Protein AF-A0A369GLA7-F1 (afdb_monomer)

Nearest PDB structures (foldseek):
  2qqz-assembly1_B  TM=2.891E-01  e=6.263E+00  Bacillus anthracis str. Ames

Mean predicted aligned error: 12.74 Å

pLDDT: mean 70.15, std 18.49, range [37.25, 92.88]

Solvent-accessible surface area (backbone atoms only — not comparable to full-atom values): 7337 Å² total; per-residue (Å²): 134,92,80,79,87,78,78,80,75,75,76,74,74,74,76,70,69,62,60,80,62,72,74,44,88,38,58,78,63,52,23,79,83,27,47,12,29,78,52,98,93,38,81,44,70,60,40,74,58,60,61,73,81,83,45,46,68,56,34,33,58,62,52,41,97,50,75,31,75,33,70,84,72,66,32,47,27,33,69,37,93,88,49,78,48,62,54,90,67,91,64,80,85,70,96,46,68,70,59,46,41,73,75,72,46,87,60,92,64,75,86,123

Sequence (112 aa):
MKSITAWLAAIAMASRVLSCSTTTPCPDSYGSCNKCVEHSGRVVALTRNVCGEYTREKCLRIYGEGSGLCDDGCNTCICAARGIASTRKGCLGGYDFQRCVKGHGSGLWDCV

Foldseek 3Di:
DDDDDPPPPPPCPPPPQVPAADWDQDDPLQNRVWTWGDDPNDIDTQARDQPDDDALVSNCSRQNQDWDQHNLNPWIWHRDHHGIDIDDDDDDPDPDVVVCCVPPNGDHHHPD

Secondary structure (DSSP, 8-state):
--------------------PPPBPPPTTT-TTS-EEEETTEEEES-----SS--HHHHHHHH-SS-EE-TTSSSEEEEETTEEEE----PPSS--HHHHHHHH-S------

Structure (mmCIF, N/CA/C/O backbone):
data_AF-A0A369GLA7-F1
#
_entry.id   AF-A0A369GLA7-F1
#
loop_
_atom_site.group_PDB
_atom_site.id
_atom_site.type_symbol
_atom_site.label_atom_id
_atom_site.label_alt_id
_atom_site.label_comp_id
_atom_site.label_asym_id
_atom_site.label_entity_id
_atom_site.label_seq_id
_atom_site.pdbx_PDB_ins_code
_atom_site.Cartn_x
_atom_site.Cartn_y
_atom_site.Cartn_z
_atom_site.occupancy
_atom_site.B_iso_or_equiv
_atom_site.auth_seq_id
_atom_site.auth_comp_id
_atom_site.auth_asym_id
_atom_site.auth_atom_id
_atom_site.pdbx_PDB_model_num
ATOM 1 N N . MET A 1 1 ? -0.293 53.880 -33.996 1.00 37.25 1 MET A N 1
ATOM 2 C CA . MET A 1 1 ? -0.010 52.478 -34.374 1.00 37.25 1 MET A CA 1
ATOM 3 C C . MET A 1 1 ? 0.185 51.687 -33.094 1.00 37.25 1 MET A C 1
ATOM 5 O O . MET A 1 1 ? 0.921 52.136 -32.228 1.00 37.25 1 MET A O 1
ATOM 9 N N . LYS A 1 2 ? -0.588 50.609 -32.938 1.00 40.69 2 LYS A N 1
ATOM 10 C CA . LYS A 1 2 ? -0.648 49.750 -31.749 1.00 40.69 2 LYS A CA 1
ATOM 11 C C . LYS A 1 2 ? 0.691 49.031 -31.570 1.00 40.69 2 LYS A C 1
ATOM 13 O O . LYS A 1 2 ? 1.164 48.442 -32.534 1.00 40.69 2 LYS A O 1
ATOM 18 N N . SER A 1 3 ? 1.249 48.998 -30.365 1.00 37.50 3 SER A N 1
ATOM 19 C CA . SER A 1 3 ? 2.085 47.863 -29.979 1.00 37.50 3 SER A CA 1
ATOM 20 C C . SER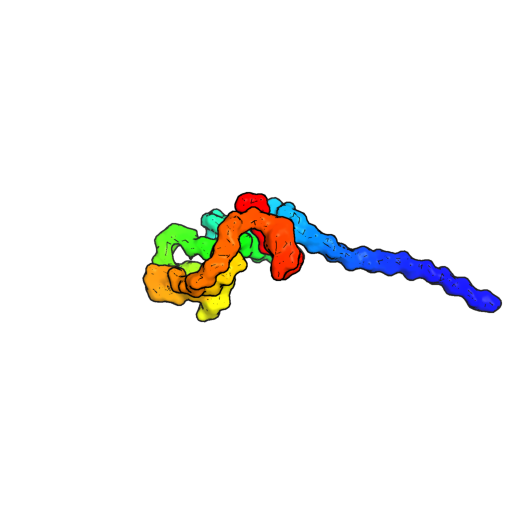 A 1 3 ? 1.880 47.557 -28.506 1.00 37.50 3 SER A C 1
ATOM 22 O O . SER A 1 3 ? 1.840 48.443 -27.658 1.00 37.50 3 SER A O 1
ATOM 24 N N . ILE A 1 4 ? 1.584 46.290 -28.287 1.00 41.28 4 ILE A N 1
ATOM 25 C CA . ILE A 1 4 ? 0.849 45.718 -27.175 1.00 41.28 4 ILE A CA 1
ATOM 26 C C . ILE A 1 4 ? 1.850 45.361 -26.081 1.00 41.28 4 ILE A C 1
ATOM 28 O O . ILE A 1 4 ? 2.876 44.738 -26.345 1.00 41.28 4 ILE A O 1
ATOM 32 N N . THR A 1 5 ? 1.531 45.750 -24.851 1.00 48.44 5 THR A N 1
ATOM 33 C CA . THR A 1 5 ? 2.144 45.249 -23.623 1.00 48.44 5 THR A CA 1
ATOM 34 C C . THR A 1 5 ? 1.997 43.729 -23.575 1.00 48.44 5 THR A C 1
ATOM 36 O O . THR A 1 5 ? 0.946 43.196 -23.222 1.00 48.44 5 THR A O 1
ATOM 39 N N . ALA A 1 6 ? 3.053 43.014 -23.961 1.00 41.84 6 ALA A N 1
ATOM 40 C CA . ALA A 1 6 ? 3.130 41.571 -23.812 1.00 41.84 6 ALA A CA 1
ATOM 41 C C . ALA A 1 6 ? 3.390 41.241 -22.336 1.00 41.84 6 ALA A C 1
ATOM 43 O O . ALA A 1 6 ? 4.528 41.201 -21.871 1.00 41.84 6 ALA A O 1
ATOM 44 N N . TRP A 1 7 ? 2.308 41.022 -21.592 1.00 41.84 7 TRP A N 1
ATOM 45 C CA . TRP A 1 7 ? 2.344 40.324 -20.314 1.00 41.84 7 TRP A CA 1
ATOM 46 C C . TRP A 1 7 ? 2.760 38.875 -20.575 1.00 41.84 7 TRP A C 1
ATOM 48 O O . TRP A 1 7 ? 1.933 38.025 -20.900 1.00 41.84 7 TRP A O 1
ATOM 58 N N . LEU A 1 8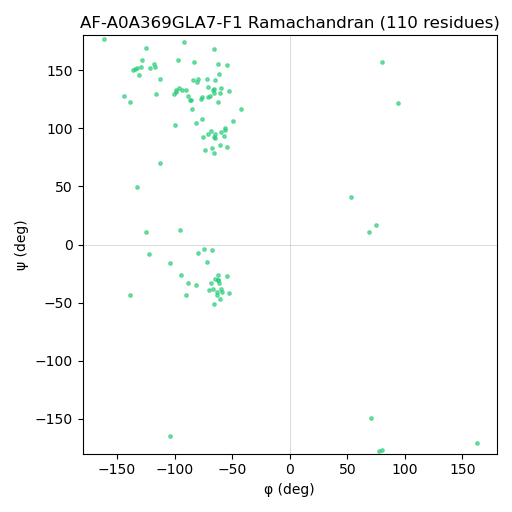 ? 4.051 38.580 -20.438 1.00 40.25 8 LEU A N 1
ATOM 59 C CA . LEU A 1 8 ? 4.517 37.211 -20.255 1.00 40.25 8 LEU A CA 1
ATOM 60 C C . LEU A 1 8 ? 4.162 36.794 -18.825 1.00 40.25 8 LEU A C 1
ATOM 62 O O . LEU A 1 8 ? 4.983 36.857 -17.913 1.00 40.25 8 LEU A O 1
ATOM 66 N N . ALA A 1 9 ? 2.909 36.383 -18.625 1.00 41.19 9 ALA A N 1
ATOM 67 C CA . ALA A 1 9 ? 2.562 35.529 -17.504 1.00 41.19 9 ALA A CA 1
ATOM 68 C C . ALA A 1 9 ? 3.277 34.195 -17.739 1.00 41.19 9 ALA A C 1
ATOM 70 O O . ALA A 1 9 ? 2.787 33.321 -18.454 1.00 41.19 9 ALA A O 1
ATOM 71 N N . ALA A 1 10 ? 4.483 34.071 -17.188 1.00 39.72 10 ALA A N 1
ATOM 72 C CA . ALA A 1 10 ? 5.135 32.789 -17.034 1.00 39.72 10 ALA A CA 1
ATOM 73 C C . ALA A 1 10 ? 4.218 31.939 -16.151 1.00 39.72 10 ALA A C 1
ATOM 75 O O . ALA A 1 10 ? 4.207 32.068 -14.927 1.00 39.72 10 ALA A O 1
ATOM 76 N N . ILE A 1 11 ? 3.401 31.096 -16.782 1.00 43.94 11 ILE A N 1
ATOM 77 C CA . ILE A 1 11 ? 2.770 29.976 -16.104 1.00 43.94 11 ILE A CA 1
ATOM 78 C C . ILE A 1 11 ? 3.942 29.086 -15.711 1.00 43.94 11 ILE A C 1
ATOM 80 O O . ILE A 1 11 ? 4.408 28.259 -16.493 1.00 43.94 11 ILE A O 1
ATOM 84 N N . ALA A 1 12 ? 4.460 29.300 -14.503 1.00 39.53 12 ALA A N 1
ATOM 85 C CA . ALA A 1 12 ? 5.194 28.281 -13.792 1.00 39.53 12 ALA A CA 1
ATOM 86 C C . ALA A 1 12 ? 4.201 27.132 -13.616 1.00 39.53 12 ALA A C 1
ATOM 88 O O . ALA A 1 12 ? 3.474 27.055 -12.626 1.00 39.53 12 ALA A O 1
ATOM 89 N N . MET A 1 13 ? 4.110 26.262 -14.626 1.00 39.44 13 MET A N 1
ATOM 90 C CA . MET A 1 13 ? 3.671 24.902 -14.402 1.00 39.44 13 MET A CA 1
ATOM 91 C C . MET A 1 13 ? 4.641 24.405 -13.355 1.00 39.44 13 MET A C 1
ATOM 93 O O . MET A 1 13 ? 5.812 24.173 -13.648 1.00 39.44 13 MET A O 1
ATOM 97 N N . ALA A 1 14 ? 4.179 24.402 -12.107 1.00 40.50 14 ALA A N 1
ATOM 98 C CA . ALA A 1 14 ? 4.893 23.816 -11.008 1.00 40.50 14 ALA A CA 1
ATOM 99 C C . ALA A 1 14 ? 5.104 22.364 -11.418 1.00 40.50 14 ALA A C 1
ATOM 101 O O . ALA A 1 14 ? 4.237 21.513 -11.217 1.00 40.50 14 ALA A O 1
ATOM 102 N N . SER A 1 15 ? 6.256 22.099 -12.029 1.00 40.94 15 SER A N 1
ATOM 103 C CA . SER A 1 15 ? 6.937 20.830 -11.949 1.00 40.94 15 SER A CA 1
ATOM 104 C C . SER A 1 15 ? 7.088 20.608 -10.459 1.00 40.94 15 SER A C 1
ATOM 106 O O . SER A 1 15 ? 8.078 21.007 -9.849 1.00 40.94 15 SER A O 1
ATOM 108 N N . ARG A 1 16 ? 6.034 20.068 -9.838 1.00 46.94 16 ARG A N 1
ATOM 109 C CA . ARG A 1 16 ? 6.085 19.480 -8.515 1.00 46.94 16 ARG A CA 1
ATOM 110 C C . ARG A 1 16 ? 6.979 18.274 -8.712 1.00 46.94 16 ARG A C 1
ATOM 112 O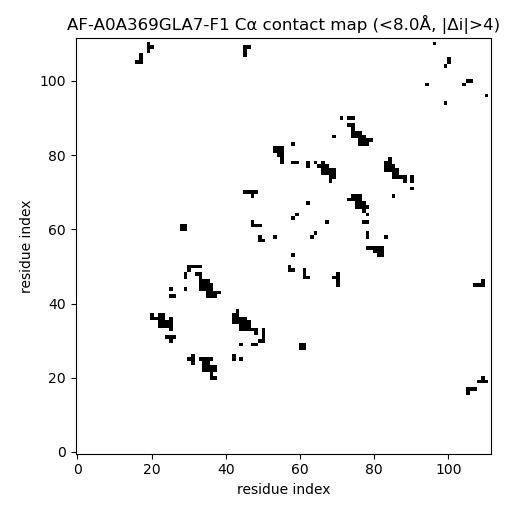 O . ARG A 1 16 ? 6.509 17.160 -8.905 1.00 46.94 16 ARG A O 1
ATOM 119 N N . VAL A 1 17 ? 8.283 18.532 -8.759 1.00 41.62 17 VAL A N 1
ATOM 120 C CA . VAL A 1 17 ? 9.288 17.566 -8.367 1.00 41.62 17 VAL A CA 1
ATOM 121 C C . VAL A 1 17 ? 8.767 17.100 -7.021 1.00 41.62 17 VAL A C 1
ATOM 123 O O . VAL A 1 17 ? 8.673 17.902 -6.091 1.00 41.62 17 VAL A O 1
ATOM 126 N N . LEU A 1 18 ? 8.231 15.881 -6.982 1.00 49.81 18 LEU A N 1
ATOM 127 C CA . LEU A 1 18 ? 7.681 15.30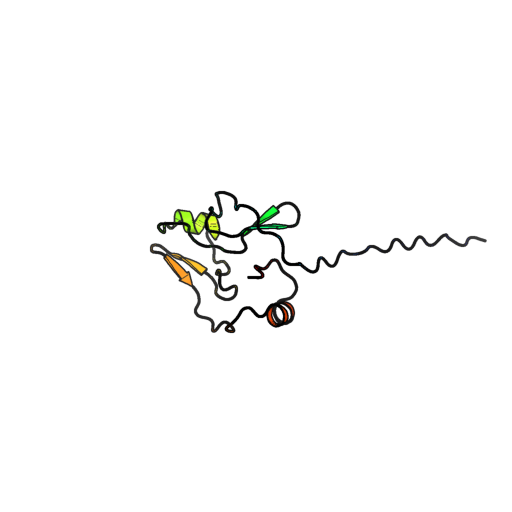0 -5.772 1.00 49.81 18 LEU A CA 1
ATOM 128 C C . LEU A 1 18 ? 8.860 15.064 -4.837 1.00 49.81 18 LEU A C 1
ATOM 130 O O . LEU A 1 18 ? 9.488 14.013 -4.827 1.00 49.81 18 LEU A O 1
ATOM 134 N N . SER A 1 19 ? 9.218 16.136 -4.139 1.00 52.28 19 SER A N 1
ATOM 135 C CA . SER A 1 19 ? 10.151 16.136 -3.035 1.00 52.28 19 SER A CA 1
ATOM 136 C C . SER A 1 19 ? 9.579 15.237 -1.950 1.00 52.28 19 SER A C 1
ATOM 138 O O . SER A 1 19 ? 8.356 15.177 -1.767 1.00 52.28 19 SER A O 1
ATOM 140 N N . CYS A 1 20 ? 10.474 14.568 -1.225 1.00 55.38 20 CYS A N 1
ATOM 141 C CA . CYS A 1 20 ? 10.148 13.806 -0.030 1.00 55.38 20 CYS A CA 1
ATOM 142 C C . CYS A 1 20 ? 9.151 14.602 0.817 1.00 55.38 20 CYS A 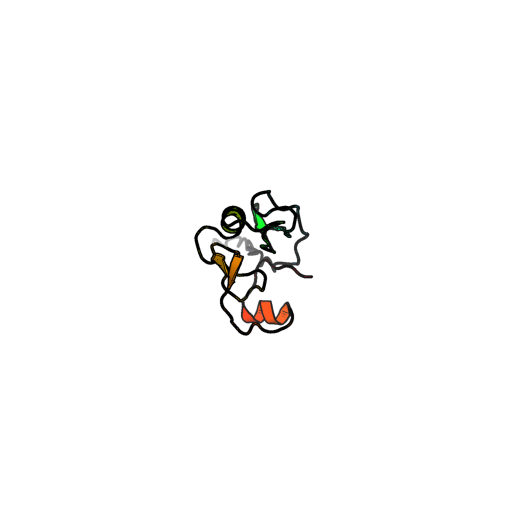C 1
ATOM 144 O O . CYS A 1 20 ? 9.413 15.741 1.209 1.00 55.38 20 CYS A O 1
ATOM 146 N N . SER A 1 21 ? 7.960 14.034 0.981 1.00 59.66 21 SER A N 1
ATOM 147 C CA . SER A 1 21 ? 6.852 14.675 1.680 1.00 59.66 21 SER A CA 1
ATOM 148 C C . SER A 1 21 ? 6.852 14.179 3.117 1.00 59.66 21 SER A C 1
ATOM 150 O O . SER A 1 21 ? 7.017 12.985 3.360 1.00 59.66 21 SER A O 1
ATOM 152 N N . THR A 1 22 ? 6.692 15.086 4.078 1.00 66.00 22 THR A N 1
ATOM 153 C CA . THR A 1 22 ? 6.584 14.705 5.489 1.00 66.00 22 THR A CA 1
ATOM 154 C C . THR A 1 22 ? 5.379 13.795 5.683 1.00 66.00 22 THR A C 1
ATOM 156 O O . THR A 1 22 ? 4.278 14.113 5.225 1.00 66.00 22 THR A O 1
ATOM 159 N N . THR A 1 23 ? 5.584 12.667 6.362 1.00 77.19 23 THR A N 1
ATOM 160 C CA . THR A 1 23 ? 4.497 11.737 6.658 1.00 77.19 23 THR A CA 1
ATOM 161 C C . THR A 1 23 ? 3.471 12.376 7.590 1.00 77.19 23 THR A C 1
ATOM 163 O O . THR A 1 23 ? 3.834 13.073 8.536 1.00 77.19 23 THR A O 1
ATOM 166 N N . THR A 1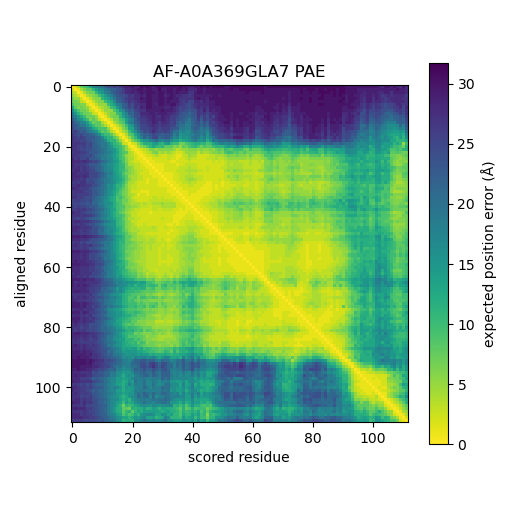 24 ? 2.198 12.096 7.349 1.00 84.38 24 THR A N 1
ATOM 167 C CA . THR A 1 24 ? 1.052 12.482 8.177 1.00 84.38 24 THR A CA 1
ATOM 168 C C . THR A 1 24 ? 0.350 11.219 8.692 1.00 84.38 24 THR A C 1
ATOM 170 O O . THR A 1 24 ? 0.482 10.164 8.055 1.00 84.38 24 THR A O 1
ATOM 173 N N . PRO A 1 25 ? -0.385 11.269 9.820 1.00 90.00 25 PRO A N 1
ATOM 174 C CA . PRO A 1 25 ? -1.203 10.144 10.251 1.00 90.00 25 PRO A CA 1
ATOM 175 C C . PRO A 1 25 ? -2.144 9.668 9.140 1.00 90.00 25 PRO A C 1
ATOM 177 O O . PRO A 1 25 ? -2.826 10.458 8.485 1.00 90.00 25 PRO A O 1
ATOM 180 N N . CYS A 1 26 ? -2.177 8.358 8.920 1.00 89.44 26 CYS A N 1
ATOM 181 C CA . CYS A 1 26 ? -3.099 7.759 7.971 1.00 89.44 26 CYS A CA 1
ATOM 182 C C . CYS A 1 26 ? -4.546 7.791 8.496 1.00 89.44 26 CYS A C 1
ATOM 184 O O . CYS A 1 26 ? -4.765 7.519 9.677 1.00 89.44 26 CYS A O 1
ATOM 186 N N . PRO A 1 27 ? -5.546 8.027 7.626 1.00 89.50 27 PRO A N 1
ATOM 187 C CA . PRO A 1 27 ? -6.942 7.739 7.925 1.00 89.50 27 PRO A CA 1
ATOM 188 C C . PRO A 1 27 ? -7.149 6.282 8.354 1.00 89.50 27 PRO A C 1
ATOM 190 O O . PRO A 1 27 ? -6.439 5.384 7.891 1.00 89.50 27 PRO A O 1
ATOM 193 N N . ASP A 1 28 ? -8.201 6.027 9.135 1.00 87.06 28 ASP A N 1
ATOM 194 C CA . ASP A 1 28 ? -8.564 4.684 9.616 1.00 87.06 28 ASP A CA 1
ATOM 195 C C . ASP A 1 28 ? -8.732 3.651 8.492 1.00 87.06 28 ASP A C 1
ATOM 197 O O . ASP A 1 28 ? -8.513 2.458 8.701 1.00 87.06 28 ASP A O 1
ATOM 201 N N . SER A 1 29 ? -9.090 4.096 7.283 1.00 83.50 29 SER A N 1
ATOM 202 C CA . SER A 1 29 ? -9.201 3.239 6.097 1.00 83.50 29 SER A CA 1
ATOM 203 C C . SER A 1 29 ? -7.877 2.579 5.707 1.00 83.50 29 SER A C 1
ATOM 205 O O . SER A 1 29 ? -7.883 1.452 5.218 1.00 83.50 29 SER A O 1
ATOM 207 N N . TYR A 1 30 ? -6.755 3.265 5.932 1.00 84.81 30 TYR A N 1
ATOM 208 C CA . TYR A 1 30 ? -5.413 2.721 5.732 1.00 84.81 30 TYR A CA 1
ATOM 209 C C . TYR A 1 30 ? -4.839 2.140 7.026 1.00 84.81 30 TYR A C 1
ATOM 211 O O . TYR A 1 30 ? -4.035 1.217 6.970 1.00 84.81 30 TYR A O 1
ATOM 219 N N . GLY A 1 31 ? -5.273 2.628 8.188 1.00 86.62 31 GLY A N 1
ATOM 220 C CA . GLY A 1 31 ? -4.810 2.158 9.489 1.00 86.62 31 GLY A CA 1
ATOM 221 C C . GLY A 1 31 ? -3.462 2.755 9.906 1.00 86.62 31 GLY A C 1
ATOM 222 O O . GLY A 1 31 ? -2.657 3.198 9.088 1.00 86.62 31 GLY A O 1
ATOM 223 N N . SER A 1 32 ? -3.216 2.758 11.215 1.00 89.56 32 SER A N 1
ATOM 224 C CA . SER A 1 32 ? -2.101 3.477 11.848 1.00 89.56 32 SER A CA 1
ATOM 225 C C . SER A 1 32 ? -0.712 2.882 11.600 1.00 89.56 32 SER A C 1
ATOM 227 O O . SER A 1 32 ? 0.283 3.553 11.851 1.00 89.56 32 SER A O 1
ATOM 229 N N . CYS A 1 33 ? -0.622 1.639 11.119 1.00 88.69 33 CYS A N 1
ATOM 230 C CA . CYS A 1 33 ? 0.656 0.995 10.805 1.00 88.69 33 CYS A CA 1
ATOM 231 C C . CYS A 1 33 ? 1.246 1.435 9.454 1.00 88.69 33 CYS A C 1
ATOM 233 O O . CYS A 1 33 ? 2.364 1.047 9.115 1.00 88.69 33 CYS A O 1
ATOM 235 N N . ASN A 1 34 ? 0.495 2.210 8.669 1.00 86.88 34 ASN A N 1
ATOM 236 C CA . ASN A 1 34 ? 0.930 2.699 7.372 1.00 86.88 34 ASN A CA 1
ATOM 237 C C . ASN A 1 34 ? 1.481 4.121 7.454 1.00 86.88 34 ASN A C 1
ATOM 239 O O . ASN A 1 34 ? 1.190 4.881 8.376 1.00 86.88 34 ASN A O 1
ATOM 243 N N . LYS A 1 35 ? 2.284 4.477 6.453 1.00 86.25 35 LYS A N 1
ATOM 244 C CA . LYS A 1 35 ? 2.781 5.835 6.245 1.00 86.25 35 LYS A CA 1
ATOM 245 C C . LYS A 1 35 ? 1.919 6.503 5.188 1.00 86.25 35 LYS A C 1
ATOM 247 O O . LYS A 1 35 ? 1.685 5.922 4.129 1.00 86.25 35 LYS A O 1
ATOM 252 N N . CYS A 1 36 ? 1.483 7.727 5.450 1.00 86.06 36 CYS A N 1
ATOM 253 C CA . CYS A 1 36 ? 0.699 8.513 4.510 1.00 86.06 36 CYS A CA 1
ATOM 254 C C . CYS A 1 36 ? 1.316 9.891 4.310 1.00 86.06 36 CYS A C 1
ATOM 256 O O . CYS A 1 36 ? 2.052 10.375 5.163 1.00 86.06 36 CYS A O 1
ATOM 258 N N . VAL A 1 37 ? 0.994 10.539 3.197 1.00 85.19 37 VAL A N 1
ATOM 259 C CA . VAL A 1 37 ? 1.391 11.919 2.889 1.00 85.19 37 VAL A CA 1
ATOM 260 C C . VAL A 1 37 ? 0.196 12.691 2.359 1.00 85.19 37 VAL A C 1
ATOM 262 O O . VAL A 1 37 ? -0.705 12.115 1.745 1.00 85.19 37 VAL A O 1
ATOM 265 N N . GLU A 1 38 ? 0.184 14.000 2.580 1.00 84.00 38 GLU A N 1
ATOM 266 C CA . GLU A 1 38 ? -0.801 14.872 1.954 1.00 84.00 38 GLU A CA 1
ATOM 267 C C . GLU A 1 38 ? -0.307 15.311 0.574 1.00 84.00 38 GLU A C 1
ATOM 269 O O . GLU A 1 38 ? 0.780 15.865 0.417 1.00 84.00 38 GLU A O 1
ATOM 274 N N . HIS A 1 39 ? -1.116 15.060 -0.448 1.00 75.94 39 HIS A N 1
ATOM 275 C CA . HIS A 1 39 ? -0.827 15.454 -1.812 1.00 75.94 39 HIS A CA 1
ATOM 276 C C . HIS A 1 39 ? -2.078 15.986 -2.495 1.00 75.94 39 HIS A C 1
ATOM 278 O O . HIS A 1 39 ? -3.085 15.292 -2.626 1.00 75.94 39 HIS A O 1
ATOM 284 N N . SER A 1 40 ? -1.996 17.229 -2.977 1.00 77.94 40 SER A N 1
ATOM 285 C CA . SER A 1 40 ? -3.086 17.883 -3.715 1.00 77.94 40 SER A CA 1
ATOM 286 C C . SER A 1 40 ? -4.422 17.866 -2.950 1.00 77.94 40 SER A C 1
ATOM 288 O O . SER A 1 40 ? -5.474 17.619 -3.535 1.00 77.94 40 SER A O 1
ATOM 290 N N . GLY A 1 41 ? -4.364 18.110 -1.634 1.00 81.44 41 GLY A N 1
ATOM 291 C CA . GLY A 1 41 ? -5.531 18.153 -0.743 1.00 81.44 41 GLY A CA 1
ATOM 292 C C . GLY A 1 41 ? -6.128 16.784 -0.406 1.00 81.44 41 GLY A C 1
ATOM 293 O O . GLY A 1 41 ? -7.278 16.702 0.018 1.00 81.44 41 GLY A O 1
ATOM 294 N N . ARG A 1 42 ? -5.390 15.693 -0.641 1.00 82.00 42 ARG A N 1
ATOM 295 C CA . ARG A 1 42 ? -5.807 14.324 -0.315 1.00 82.00 42 ARG A CA 1
ATOM 296 C C . ARG A 1 42 ? -4.703 13.599 0.435 1.00 82.00 42 ARG A C 1
ATOM 298 O O . ARG A 1 42 ? -3.530 13.783 0.129 1.00 82.00 42 ARG A O 1
ATOM 305 N N . VAL A 1 43 ? -5.080 12.721 1.360 1.00 85.88 43 VAL A N 1
ATOM 306 C CA . VAL A 1 43 ? -4.125 11.827 2.021 1.00 85.88 43 VAL A CA 1
ATOM 307 C C . VAL A 1 43 ? -3.934 10.569 1.177 1.00 85.88 43 VAL A C 1
ATOM 309 O O . VAL A 1 43 ? -4.898 9.875 0.848 1.00 85.88 43 VAL A O 1
ATOM 312 N N . VAL A 1 44 ? -2.685 10.279 0.823 1.00 81.00 44 VAL A N 1
ATOM 313 C CA . VAL A 1 44 ? -2.285 9.116 0.026 1.00 81.00 44 VAL A CA 1
ATOM 314 C C . VAL A 1 44 ? -1.391 8.224 0.876 1.00 81.00 44 VAL A C 1
ATOM 316 O O . VAL A 1 44 ? -0.430 8.701 1.477 1.00 81.00 44 VAL A O 1
ATOM 319 N N . ALA A 1 45 ? -1.704 6.930 0.925 1.00 81.56 45 ALA A N 1
ATOM 320 C CA . ALA A 1 45 ? -0.872 5.948 1.604 1.00 81.56 45 ALA A CA 1
ATOM 321 C C . ALA A 1 45 ? 0.361 5.600 0.761 1.00 81.56 45 ALA A C 1
ATOM 323 O O . ALA A 1 45 ? 0.229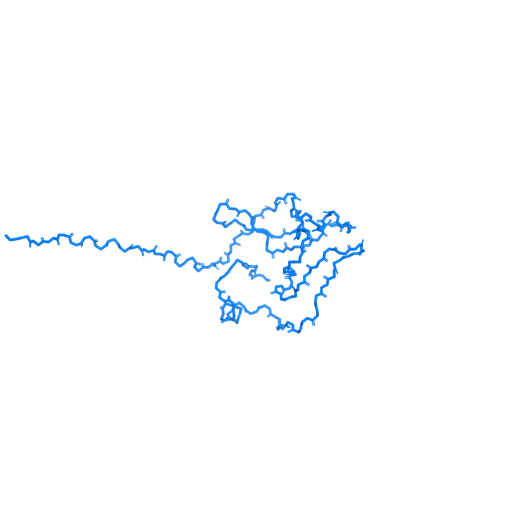 5.207 -0.401 1.00 81.56 45 ALA A O 1
ATOM 324 N N . LEU A 1 46 ? 1.540 5.744 1.366 1.00 76.38 46 LEU A N 1
ATOM 325 C CA . LEU A 1 46 ? 2.828 5.326 0.815 1.00 76.38 46 LEU A CA 1
ATOM 326 C C . LEU A 1 46 ? 3.069 3.830 1.029 1.00 76.38 46 LEU A C 1
ATOM 328 O O . LEU A 1 46 ? 3.631 3.170 0.163 1.00 76.38 46 LEU A O 1
ATOM 332 N N . THR A 1 47 ? 2.605 3.290 2.158 1.00 79.06 47 THR A N 1
ATOM 333 C CA . THR A 1 47 ? 2.624 1.852 2.457 1.00 79.06 47 THR A CA 1
ATOM 334 C C . THR A 1 47 ? 1.203 1.315 2.617 1.00 79.06 47 THR A C 1
ATOM 336 O O . THR A 1 47 ? 0.276 2.063 2.929 1.00 79.06 47 THR A O 1
ATOM 339 N N . ARG A 1 48 ? 1.001 0.019 2.344 1.00 79.38 48 ARG A N 1
ATOM 340 C CA . ARG A 1 48 ? -0.333 -0.611 2.265 1.00 79.38 48 ARG A CA 1
ATOM 341 C C . ARG A 1 48 ? -0.425 -1.926 3.048 1.00 79.38 48 ARG A C 1
ATOM 343 O O . ARG A 1 48 ? -0.908 -2.934 2.556 1.00 79.38 48 ARG A O 1
ATOM 350 N N . ASN A 1 49 ? 0.015 -1.924 4.294 1.00 84.69 49 ASN A N 1
ATOM 351 C CA . ASN A 1 49 ? -0.038 -3.081 5.182 1.00 84.69 49 ASN A CA 1
ATOM 352 C C . ASN A 1 49 ? -1.428 -3.288 5.789 1.00 84.69 49 ASN A C 1
ATOM 354 O O . ASN A 1 49 ? -2.080 -2.330 6.208 1.00 84.69 49 ASN A O 1
ATOM 358 N N . VAL A 1 50 ? -1.846 -4.547 5.940 1.00 88.62 50 VAL A N 1
ATOM 359 C CA . VAL A 1 50 ? -3.003 -4.897 6.774 1.00 88.62 50 VAL A CA 1
ATOM 360 C C . VAL A 1 50 ? -2.588 -4.818 8.242 1.00 88.62 50 VAL A C 1
ATOM 362 O O . VAL A 1 50 ? -1.830 -5.656 8.717 1.00 88.62 50 VAL A O 1
ATOM 365 N N . CYS A 1 51 ? -3.071 -3.806 8.966 1.00 87.81 51 CYS A N 1
ATOM 366 C CA . CYS A 1 51 ? -2.671 -3.599 10.358 1.00 87.81 51 CYS A CA 1
ATOM 367 C C . CYS A 1 51 ? -3.257 -4.662 11.313 1.00 87.81 51 CYS A C 1
ATOM 369 O O . CYS A 1 51 ? -4.481 -4.863 11.394 1.00 87.81 51 CYS A O 1
ATOM 371 N N . GLY A 1 52 ? -2.370 -5.292 12.090 1.00 89.19 52 GLY A N 1
ATOM 372 C CA . GLY A 1 52 ? -2.696 -6.373 13.024 1.00 89.19 52 GLY A CA 1
ATOM 373 C C . GLY A 1 52 ? -3.072 -7.674 12.310 1.00 89.19 52 GLY A C 1
ATOM 374 O O . GLY A 1 52 ? -2.599 -7.942 11.211 1.00 89.19 52 GLY A O 1
ATOM 375 N N . GLU A 1 53 ? -3.952 -8.469 12.927 1.00 91.88 53 GLU A N 1
ATOM 376 C CA . GLU A 1 53 ? -4.423 -9.727 12.333 1.00 91.88 53 GLU A CA 1
ATOM 377 C C . GLU A 1 53 ? -5.111 -9.507 10.983 1.00 91.88 53 GLU A C 1
ATOM 379 O O . GLU A 1 53 ? -5.964 -8.613 10.840 1.00 91.88 53 GLU A O 1
ATOM 384 N N . TYR A 1 54 ? -4.758 -10.354 10.013 1.00 91.00 54 TYR A N 1
ATOM 385 C CA . TYR A 1 54 ? -5.324 -10.313 8.673 1.00 91.00 54 TYR A CA 1
ATOM 386 C C . TYR A 1 54 ? -6.811 -10.662 8.698 1.00 91.00 54 TYR A C 1
ATOM 388 O O . TYR A 1 54 ? -7.218 -11.710 9.195 1.00 91.00 54 TYR A O 1
ATOM 396 N N . THR A 1 55 ? -7.616 -9.823 8.053 1.00 92.75 55 THR A N 1
ATOM 397 C CA . THR A 1 55 ? -8.931 -10.226 7.552 1.00 92.75 55 THR A CA 1
ATOM 398 C C . THR A 1 55 ? -9.072 -9.753 6.116 1.00 92.75 55 THR A C 1
ATOM 400 O O . THR A 1 55 ? -8.480 -8.738 5.720 1.00 92.75 55 T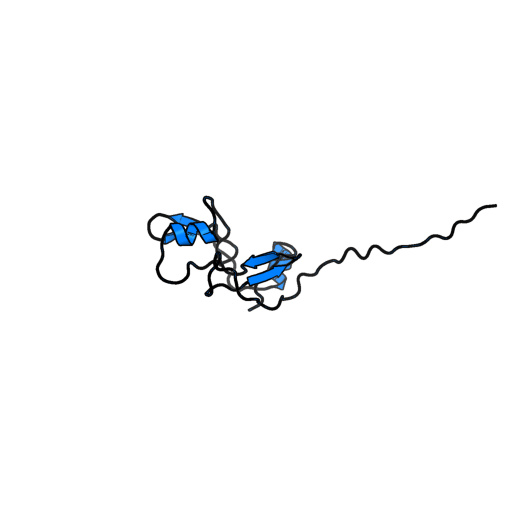HR A O 1
ATOM 403 N N . ARG A 1 56 ? -9.875 -10.467 5.324 1.00 91.31 56 ARG A N 1
ATOM 404 C CA . ARG A 1 56 ? -10.128 -10.075 3.936 1.00 91.31 56 ARG A CA 1
ATOM 405 C C . ARG A 1 56 ? -10.753 -8.680 3.875 1.00 91.31 56 ARG A C 1
ATOM 407 O O . ARG A 1 56 ? -10.348 -7.877 3.046 1.00 91.31 56 ARG A O 1
ATOM 414 N N . GLU A 1 57 ? -11.647 -8.344 4.800 1.00 91.00 57 GLU A N 1
ATOM 415 C CA . GLU A 1 57 ? -12.294 -7.030 4.887 1.00 91.00 57 GLU A CA 1
ATOM 416 C C . GLU A 1 57 ? -11.284 -5.908 5.163 1.00 91.00 57 GLU A C 1
ATOM 418 O O . GLU A 1 57 ? -11.361 -4.840 4.557 1.00 91.00 57 GLU A O 1
ATOM 423 N N . LYS A 1 58 ? -10.299 -6.132 6.045 1.00 90.06 58 LYS A N 1
ATOM 424 C CA . LYS A 1 58 ? -9.218 -5.162 6.276 1.00 90.06 58 LYS A CA 1
ATOM 425 C C . LYS A 1 58 ? -8.384 -4.948 5.017 1.00 90.06 58 LYS A C 1
ATOM 427 O O . LYS A 1 58 ? -8.098 -3.806 4.680 1.00 90.06 58 LYS A O 1
ATOM 432 N N . CYS A 1 59 ? -8.040 -6.025 4.316 1.00 90.12 59 CYS A N 1
ATOM 433 C CA . CYS A 1 59 ? -7.306 -5.934 3.058 1.00 90.12 59 CYS A CA 1
ATOM 434 C C . CYS A 1 59 ? -8.089 -5.147 1.997 1.00 90.12 59 CYS A C 1
ATOM 436 O O . CYS A 1 59 ? -7.547 -4.221 1.395 1.00 90.12 59 CYS A O 1
ATOM 438 N N . LEU A 1 60 ? -9.380 -5.447 1.823 1.00 89.25 60 LEU A N 1
ATOM 439 C CA . LEU A 1 60 ? -10.244 -4.774 0.849 1.00 89.25 60 LEU A CA 1
ATOM 440 C C . LEU A 1 60 ? -10.404 -3.274 1.135 1.00 89.25 60 LEU A C 1
ATOM 442 O O . LEU A 1 60 ? -10.526 -2.493 0.197 1.00 89.25 60 LEU A O 1
ATOM 446 N N . ARG A 1 61 ? -10.342 -2.837 2.400 1.00 86.12 61 ARG A N 1
ATOM 447 C CA . ARG A 1 61 ? -10.335 -1.399 2.735 1.00 86.12 61 ARG A CA 1
ATOM 448 C C . ARG A 1 61 ? -9.088 -0.666 2.235 1.00 86.12 61 ARG A C 1
ATOM 450 O O . ARG A 1 61 ? -9.176 0.516 1.918 1.00 86.12 61 ARG A O 1
ATOM 457 N N . ILE A 1 62 ? -7.955 -1.361 2.140 1.00 83.44 62 ILE A N 1
ATOM 458 C CA . ILE A 1 62 ? -6.666 -0.791 1.723 1.00 83.44 62 ILE A CA 1
ATOM 459 C C . ILE A 1 62 ? -6.481 -0.879 0.202 1.00 83.44 62 ILE A C 1
ATOM 461 O O . ILE A 1 62 ? -6.009 0.070 -0.428 1.00 83.44 62 ILE A O 1
ATOM 465 N N . TYR A 1 63 ? -6.827 -2.024 -0.392 1.00 79.50 63 TYR A N 1
ATOM 466 C CA . TYR A 1 63 ? -6.553 -2.330 -1.800 1.00 79.50 63 TYR A CA 1
ATOM 467 C C . TYR A 1 63 ? -7.779 -2.217 -2.722 1.00 79.50 63 TYR A C 1
ATOM 469 O O . TYR A 1 63 ? -7.606 -2.112 -3.936 1.00 79.50 63 TYR A O 1
ATOM 477 N N . GLY A 1 64 ? -8.998 -2.191 -2.175 1.00 83.19 64 GLY A N 1
ATOM 478 C CA . GLY A 1 64 ? -10.245 -2.311 -2.937 1.00 83.19 64 GLY A CA 1
ATOM 479 C C . GLY A 1 64 ? -10.551 -3.755 -3.357 1.00 83.19 64 GLY A C 1
ATOM 480 O O . GLY A 1 64 ? -9.813 -4.679 -3.027 1.00 83.19 64 GLY A O 1
ATOM 481 N N . GLU A 1 65 ? -11.641 -3.960 -4.105 1.00 81.81 65 GLU A N 1
ATOM 482 C CA . GLU A 1 65 ? -12.050 -5.289 -4.612 1.00 81.81 65 GLU A CA 1
ATOM 483 C C . GLU A 1 65 ? -11.202 -5.812 -5.786 1.00 81.81 65 GLU A C 1
ATOM 485 O O . GLU A 1 65 ? -11.388 -6.942 -6.234 1.00 81.81 65 GLU A O 1
ATOM 490 N N . GLY A 1 66 ? -10.261 -5.006 -6.280 1.00 77.88 66 GLY A N 1
ATOM 491 C CA . GLY A 1 66 ? -9.417 -5.329 -7.425 1.00 77.88 66 GLY A CA 1
ATOM 492 C C . GLY A 1 66 ? -7.987 -5.721 -7.061 1.00 77.88 66 GLY A C 1
ATOM 493 O O . GLY A 1 66 ? -7.640 -6.010 -5.917 1.00 77.88 66 GLY A O 1
ATOM 494 N N . SER A 1 67 ? -7.135 -5.711 -8.082 1.00 75.44 67 SER A N 1
ATOM 495 C CA . SER A 1 67 ? -5.693 -5.864 -7.936 1.00 75.44 67 SER A CA 1
ATOM 496 C C . SER A 1 67 ? -5.008 -4.503 -7.839 1.00 75.44 67 SER A C 1
ATOM 498 O O . SER A 1 67 ? -5.276 -3.628 -8.664 1.00 75.44 67 SER A O 1
ATOM 500 N N . GLY A 1 68 ? -4.105 -4.331 -6.876 1.00 72.75 68 GLY A N 1
ATOM 501 C CA . GLY A 1 68 ? -3.341 -3.098 -6.668 1.00 72.75 68 GLY A CA 1
ATOM 502 C C . GLY A 1 68 ? -1.835 -3.338 -6.671 1.00 72.75 68 GLY A C 1
ATOM 503 O O . GLY A 1 68 ? -1.386 -4.478 -6.628 1.00 72.75 68 GLY A O 1
ATOM 504 N N . LEU A 1 69 ? -1.038 -2.271 -6.722 1.00 73.12 69 LEU A N 1
ATOM 505 C CA . LEU A 1 69 ? 0.409 -2.377 -6.523 1.00 73.12 69 LEU A CA 1
ATOM 506 C C . LEU A 1 69 ? 0.694 -2.802 -5.073 1.00 73.12 69 LEU A C 1
ATOM 508 O O . LEU A 1 69 ? 0.086 -2.258 -4.147 1.00 73.12 69 LEU A O 1
ATOM 512 N N . CYS A 1 70 ? 1.576 -3.780 -4.887 1.00 76.62 70 CYS A N 1
ATOM 513 C CA . CYS A 1 70 ? 2.088 -4.169 -3.578 1.00 76.62 70 CYS A CA 1
ATOM 514 C C . CYS A 1 70 ? 2.938 -3.037 -2.972 1.00 76.62 70 CYS A C 1
ATOM 516 O O . CYS A 1 70 ? 3.297 -2.068 -3.644 1.00 76.62 70 CYS A O 1
ATOM 518 N N . ASP A 1 71 ? 3.256 -3.165 -1.689 1.00 72.88 71 ASP A N 1
ATOM 519 C CA . ASP A 1 71 ? 4.143 -2.260 -0.951 1.00 72.88 71 ASP A CA 1
ATOM 520 C C . ASP A 1 71 ? 5.577 -2.230 -1.505 1.00 72.88 71 ASP A C 1
ATOM 522 O O . ASP A 1 71 ? 6.241 -1.202 -1.423 1.00 72.88 71 ASP A O 1
ATOM 526 N N . ASP A 1 72 ? 6.017 -3.310 -2.153 1.00 70.19 72 ASP A N 1
ATOM 527 C CA . ASP A 1 72 ? 7.282 -3.364 -2.897 1.00 70.19 72 ASP A CA 1
ATOM 528 C C . ASP A 1 72 ? 7.328 -2.477 -4.161 1.00 70.19 72 ASP A C 1
ATOM 530 O O . ASP A 1 72 ? 8.364 -2.396 -4.825 1.00 70.19 72 ASP A O 1
ATOM 534 N N . GLY A 1 73 ? 6.214 -1.831 -4.527 1.00 70.81 73 GLY A N 1
ATOM 535 C CA . GLY A 1 73 ? 6.131 -0.915 -5.663 1.00 70.81 73 GLY A CA 1
ATOM 536 C C . GLY A 1 73 ? 6.251 -1.578 -7.042 1.00 70.81 73 GLY A C 1
ATOM 537 O O . GLY A 1 73 ? 6.396 -0.879 -8.044 1.00 70.81 73 GLY A O 1
ATOM 538 N N . CYS A 1 74 ? 6.199 -2.907 -7.130 1.00 73.25 74 CYS A N 1
ATOM 539 C CA . CYS A 1 74 ? 6.553 -3.647 -8.342 1.00 73.25 74 CYS A CA 1
ATOM 540 C C . CYS A 1 74 ? 5.604 -4.816 -8.634 1.00 73.25 74 CYS A C 1
ATOM 542 O O . CYS A 1 74 ? 5.179 -5.016 -9.782 1.00 73.25 74 CYS A O 1
ATOM 544 N N . ASN A 1 75 ? 5.247 -5.589 -7.613 1.00 79.38 75 ASN A N 1
ATOM 545 C CA . ASN A 1 75 ? 4.302 -6.683 -7.743 1.00 79.38 75 ASN A CA 1
ATOM 546 C C . ASN A 1 75 ? 2.862 -6.185 -7.666 1.00 79.38 75 ASN A C 1
ATOM 548 O O . ASN A 1 75 ? 2.559 -5.118 -7.139 1.00 79.38 75 ASN A O 1
ATOM 552 N N . THR A 1 76 ? 1.952 -6.972 -8.226 1.00 85.00 76 THR A N 1
ATOM 553 C CA . THR A 1 76 ? 0.516 -6.741 -8.116 1.00 85.00 76 THR A CA 1
ATOM 554 C C . THR A 1 76 ? -0.054 -7.669 -7.053 1.00 85.00 76 THR A C 1
ATOM 556 O O . THR A 1 76 ? 0.189 -8.872 -7.105 1.00 85.00 76 THR A O 1
ATOM 559 N N . CYS A 1 77 ? -0.811 -7.110 -6.117 1.00 87.19 77 CYS A N 1
ATOM 560 C CA . CYS A 1 77 ? -1.399 -7.766 -4.960 1.00 87.19 77 CYS A CA 1
ATOM 561 C C . CYS A 1 77 ? -2.931 -7.822 -5.070 1.00 87.19 77 CYS A C 1
ATOM 563 O O . CYS A 1 77 ? -3.562 -6.864 -5.523 1.00 87.19 77 CYS A O 1
ATOM 565 N N . ILE A 1 78 ? -3.525 -8.926 -4.613 1.00 91.44 78 ILE A N 1
ATOM 566 C CA . ILE A 1 78 ? -4.972 -9.096 -4.414 1.00 91.44 78 ILE A CA 1
ATOM 567 C C . ILE A 1 78 ? -5.267 -9.622 -3.006 1.00 91.44 78 ILE A C 1
ATOM 569 O O . ILE A 1 78 ? -4.470 -10.357 -2.414 1.00 91.44 78 ILE A O 1
ATOM 573 N N . CYS A 1 79 ? -6.452 -9.301 -2.492 1.00 92.88 79 CYS A N 1
ATOM 574 C CA . CYS A 1 79 ? -6.938 -9.808 -1.211 1.00 92.88 79 CYS A CA 1
ATOM 575 C C . CYS A 1 79 ? -7.533 -11.216 -1.361 1.00 92.88 79 CYS A C 1
ATOM 577 O O . CYS A 1 79 ? -8.659 -11.381 -1.840 1.00 92.88 79 CYS A O 1
ATOM 579 N N . ALA A 1 80 ? -6.796 -12.240 -0.926 1.00 91.81 80 ALA A N 1
ATOM 580 C CA . ALA A 1 80 ? -7.257 -13.627 -0.920 1.00 91.81 80 ALA A CA 1
ATOM 581 C C . ALA A 1 80 ? -7.929 -13.998 0.416 1.00 91.81 80 ALA A C 1
ATOM 583 O O . ALA A 1 80 ? -7.947 -13.230 1.376 1.00 91.81 80 ALA A O 1
ATOM 584 N N . ALA A 1 81 ? -8.497 -15.201 0.514 1.00 90.19 81 ALA A N 1
ATOM 585 C CA . ALA A 1 81 ? -9.229 -15.618 1.715 1.00 90.19 81 ALA A CA 1
ATOM 586 C C . ALA A 1 81 ? -8.359 -15.680 2.988 1.00 90.19 81 ALA A C 1
ATOM 588 O O . ALA A 1 81 ? -8.866 -15.465 4.083 1.00 90.19 81 ALA A O 1
ATOM 589 N N . ARG A 1 82 ? -7.059 -15.977 2.853 1.00 88.94 82 ARG A N 1
ATOM 590 C CA . ARG A 1 82 ? -6.143 -16.225 3.986 1.00 88.94 82 ARG A CA 1
ATOM 591 C C . ARG A 1 82 ? -4.890 -15.344 3.992 1.00 88.94 82 ARG A C 1
ATOM 593 O O . ARG A 1 82 ? -3.965 -15.615 4.745 1.00 88.94 82 ARG A O 1
ATOM 600 N N . GLY A 1 83 ? -4.838 -14.326 3.141 1.00 89.25 83 GLY A N 1
ATOM 601 C CA . GLY A 1 83 ? -3.695 -13.426 3.048 1.00 89.25 83 GLY A CA 1
ATOM 602 C C . GLY A 1 83 ? -3.696 -12.630 1.753 1.00 89.25 83 GLY A C 1
ATOM 603 O O . GLY A 1 83 ? -4.658 -12.667 0.983 1.00 89.25 83 GLY A O 1
ATOM 604 N N . ILE A 1 84 ? -2.595 -11.930 1.505 1.00 90.12 84 ILE A N 1
ATOM 605 C CA . ILE A 1 84 ? -2.362 -11.221 0.249 1.00 90.12 84 ILE A CA 1
ATOM 606 C C . ILE A 1 84 ? -1.689 -12.187 -0.727 1.00 90.12 84 ILE A C 1
ATOM 608 O O . ILE A 1 84 ? -0.684 -12.812 -0.392 1.00 90.12 84 ILE A O 1
ATOM 612 N N . ALA A 1 85 ? -2.245 -12.316 -1.930 1.00 91.38 85 ALA A N 1
ATOM 613 C CA . ALA A 1 85 ? -1.585 -13.018 -3.025 1.00 91.38 85 ALA A CA 1
ATOM 614 C C . ALA A 1 85 ? -0.931 -11.987 -3.946 1.00 91.38 85 ALA A C 1
ATOM 616 O O . ALA A 1 85 ? -1.587 -11.022 -4.339 1.00 91.38 85 ALA A O 1
ATOM 617 N N . SER A 1 86 ? 0.339 -12.193 -4.290 1.00 89.25 86 SER A N 1
ATOM 618 C CA . SER A 1 86 ? 1.101 -11.294 -5.153 1.00 89.25 86 SER A CA 1
ATOM 619 C C . SER A 1 86 ? 1.621 -12.000 -6.402 1.00 89.25 86 SER A C 1
ATOM 621 O O . SER A 1 86 ? 1.881 -13.206 -6.413 1.00 89.25 86 SER A O 1
ATOM 623 N N . THR A 1 87 ? 1.796 -11.239 -7.481 1.00 83.50 87 THR A N 1
ATOM 624 C CA . THR A 1 87 ? 2.641 -11.684 -8.593 1.00 83.50 87 THR A CA 1
ATOM 625 C C . THR A 1 87 ? 4.079 -11.861 -8.109 1.00 83.50 87 THR A C 1
ATOM 627 O O . THR A 1 87 ? 4.496 -11.200 -7.166 1.00 83.50 87 THR A O 1
ATOM 630 N N . ARG A 1 88 ? 4.866 -12.702 -8.786 1.00 81.62 88 ARG A N 1
ATOM 631 C CA . ARG A 1 88 ? 6.286 -12.908 -8.466 1.00 81.62 88 ARG A CA 1
ATOM 632 C C . ARG A 1 88 ? 7.181 -12.373 -9.580 1.00 81.62 88 ARG A C 1
ATOM 634 O O . ARG A 1 88 ? 7.784 -13.140 -10.327 1.00 81.62 88 ARG A O 1
ATOM 641 N N . LYS A 1 89 ? 7.231 -11.050 -9.725 1.00 75.88 89 LYS A N 1
ATOM 642 C CA . LYS A 1 89 ? 8.176 -10.366 -10.614 1.00 75.88 89 LYS A CA 1
ATOM 643 C C . LYS A 1 89 ? 9.503 -10.176 -9.882 1.00 75.88 89 LYS A C 1
ATOM 645 O O . LYS A 1 89 ? 9.529 -9.891 -8.687 1.00 75.88 89 LYS A O 1
ATOM 650 N N . GLY A 1 90 ? 10.610 -10.340 -10.603 1.00 68.44 90 GLY A N 1
ATOM 651 C CA . GLY A 1 90 ? 11.932 -9.979 -10.099 1.00 68.44 90 GLY A CA 1
ATOM 652 C C . GLY A 1 90 ? 12.058 -8.460 -10.038 1.00 68.44 90 GLY A C 1
ATOM 653 O O . GLY A 1 90 ? 12.348 -7.828 -11.050 1.00 68.44 90 GLY A O 1
ATOM 654 N N . CYS A 1 91 ? 11.793 -7.883 -8.871 1.00 64.75 91 CYS A N 1
ATOM 655 C CA . CYS A 1 91 ? 11.922 -6.450 -8.634 1.00 64.75 91 CYS A CA 1
ATOM 656 C C . CYS A 1 91 ? 13.392 -6.108 -8.373 1.00 64.75 91 CYS A C 1
ATOM 658 O O . CYS A 1 91 ? 14.110 -6.875 -7.730 1.00 64.75 91 CYS A O 1
ATOM 660 N N . LEU A 1 92 ? 13.865 -4.984 -8.913 1.00 56.88 92 LEU A N 1
ATOM 661 C CA . LEU A 1 92 ? 15.247 -4.546 -8.723 1.00 56.88 92 LEU A CA 1
ATOM 662 C C . LEU A 1 92 ? 15.492 -4.293 -7.228 1.00 56.88 92 LEU A C 1
ATOM 664 O O . LEU A 1 92 ? 14.766 -3.526 -6.605 1.00 56.88 92 LEU A O 1
ATOM 668 N N . GLY A 1 93 ? 16.479 -4.981 -6.649 1.00 46.94 93 GLY A N 1
ATOM 669 C CA . GLY A 1 93 ? 16.786 -4.893 -5.223 1.00 46.94 93 GLY A CA 1
ATOM 670 C C . GLY A 1 93 ? 17.365 -3.529 -4.844 1.00 46.94 93 GLY A C 1
ATOM 671 O O . GLY A 1 93 ? 18.348 -3.093 -5.441 1.00 46.94 93 GLY A O 1
ATOM 672 N N . GLY A 1 94 ? 16.767 -2.899 -3.831 1.00 55.19 94 GLY A N 1
ATOM 673 C CA . GLY A 1 94 ? 17.163 -1.597 -3.295 1.00 55.19 94 GLY A CA 1
ATOM 674 C C . GLY A 1 94 ? 16.374 -0.446 -3.918 1.00 55.19 94 GLY A C 1
ATOM 675 O O . GLY A 1 94 ? 16.390 -0.252 -5.134 1.00 55.19 94 GLY A O 1
ATOM 676 N N . TYR A 1 95 ? 15.687 0.329 -3.078 1.00 51.47 95 TYR A N 1
ATOM 677 C CA . TYR A 1 95 ? 15.055 1.572 -3.506 1.00 51.47 95 TYR A CA 1
ATOM 678 C C . TYR A 1 95 ? 16.144 2.602 -3.843 1.00 51.47 95 TYR A C 1
ATOM 680 O O . TYR A 1 95 ? 16.719 3.246 -2.971 1.00 51.47 95 TYR A O 1
ATOM 688 N N . ASP A 1 96 ? 16.460 2.726 -5.130 1.00 55.75 96 ASP A N 1
ATOM 689 C CA . ASP A 1 96 ? 17.284 3.799 -5.684 1.00 55.75 96 ASP A CA 1
ATOM 690 C C . ASP A 1 96 ? 16.344 4.841 -6.293 1.00 55.75 96 ASP A C 1
ATOM 692 O O . ASP A 1 96 ? 15.790 4.645 -7.378 1.00 55.75 96 ASP A O 1
ATOM 696 N N . PHE A 1 97 ? 16.158 5.951 -5.577 1.00 49.44 97 PHE A N 1
ATOM 697 C CA . PHE A 1 97 ? 15.293 7.057 -5.987 1.00 49.44 97 PHE A CA 1
ATOM 698 C C . PHE A 1 97 ? 15.618 7.570 -7.399 1.00 49.44 97 PHE A C 1
ATOM 700 O O . PHE A 1 97 ? 14.707 7.807 -8.192 1.00 49.44 97 PHE A O 1
ATOM 707 N N . GLN A 1 98 ? 16.901 7.698 -7.754 1.00 53.94 98 GLN A N 1
ATOM 708 C CA . GLN A 1 98 ? 17.314 8.209 -9.066 1.00 53.94 98 GLN A CA 1
ATOM 709 C C . GLN A 1 98 ? 17.004 7.202 -10.176 1.00 53.94 98 GLN A C 1
ATOM 711 O O . GLN A 1 98 ? 16.521 7.579 -11.247 1.00 53.94 98 GLN A O 1
ATOM 716 N N . ARG A 1 99 ? 17.209 5.907 -9.918 1.00 60.66 99 ARG A N 1
ATOM 717 C CA . ARG A 1 99 ? 16.807 4.837 -10.840 1.00 60.66 99 ARG A CA 1
ATOM 718 C C . ARG A 1 99 ? 15.287 4.736 -10.975 1.00 60.66 99 ARG A C 1
ATOM 720 O O . ARG A 1 99 ? 14.797 4.522 -12.082 1.00 60.66 99 ARG A O 1
ATOM 727 N N . CYS A 1 100 ? 14.557 4.922 -9.880 1.00 55.50 100 CYS A N 1
ATOM 728 C CA . CYS A 1 100 ? 13.100 4.870 -9.838 1.00 55.50 100 CYS A CA 1
ATOM 729 C C . CYS A 1 100 ? 12.479 6.018 -10.646 1.00 55.50 100 CYS A C 1
ATOM 731 O O . CYS A 1 100 ? 11.717 5.766 -11.579 1.00 55.50 100 CYS A O 1
ATOM 733 N N . VAL A 1 101 ? 12.899 7.263 -10.393 1.00 54.12 101 VAL A N 1
ATOM 734 C CA . VAL A 1 101 ? 12.454 8.441 -11.159 1.00 54.12 101 VAL A CA 1
ATOM 735 C C . VAL A 1 101 ? 12.802 8.296 -12.643 1.00 54.12 101 VAL A C 1
ATOM 737 O O . VAL A 1 101 ? 11.976 8.603 -13.502 1.00 54.12 101 VAL A O 1
ATOM 740 N N . LYS A 1 102 ? 13.992 7.771 -12.968 1.00 58.12 102 LYS A N 1
ATOM 741 C CA . LYS A 1 102 ? 14.420 7.543 -14.358 1.00 58.12 102 LYS A CA 1
ATOM 742 C C . LYS A 1 102 ? 13.625 6.436 -15.067 1.00 58.12 102 LYS A C 1
ATOM 744 O O . LYS A 1 102 ? 13.444 6.520 -16.277 1.00 58.12 102 LYS A O 1
ATOM 749 N N . GLY A 1 103 ? 13.184 5.404 -14.346 1.00 50.41 103 GLY A N 1
ATOM 750 C CA . GLY A 1 103 ? 12.449 4.262 -14.903 1.00 50.41 103 GLY A CA 1
ATOM 751 C C . GLY A 1 103 ? 10.930 4.446 -14.973 1.00 50.41 103 GLY A C 1
ATOM 752 O O . GLY A 1 103 ? 10.303 3.937 -15.898 1.00 50.41 103 GLY A O 1
ATOM 753 N N . HIS A 1 104 ? 10.342 5.173 -14.020 1.00 45.59 104 HIS A N 1
ATOM 754 C CA . HIS A 1 104 ? 8.887 5.248 -13.828 1.00 45.59 104 HIS A CA 1
ATOM 755 C C . HIS A 1 104 ? 8.312 6.672 -13.907 1.00 45.59 104 HIS A C 1
ATOM 757 O O . HIS A 1 104 ? 7.093 6.830 -13.948 1.00 45.59 104 HIS A O 1
ATOM 763 N N . GLY A 1 105 ? 9.160 7.703 -13.972 1.00 45.38 105 GLY A N 1
ATOM 764 C CA . GLY A 1 105 ? 8.740 9.103 -13.923 1.00 45.38 105 GLY A CA 1
ATOM 765 C C . GLY A 1 105 ? 8.464 9.604 -12.499 1.00 45.38 105 GLY A C 1
ATOM 766 O O . GLY A 1 105 ? 8.686 8.913 -11.505 1.00 45.38 105 GLY A O 1
ATOM 767 N N . SER A 1 106 ? 8.015 10.852 -12.386 1.00 4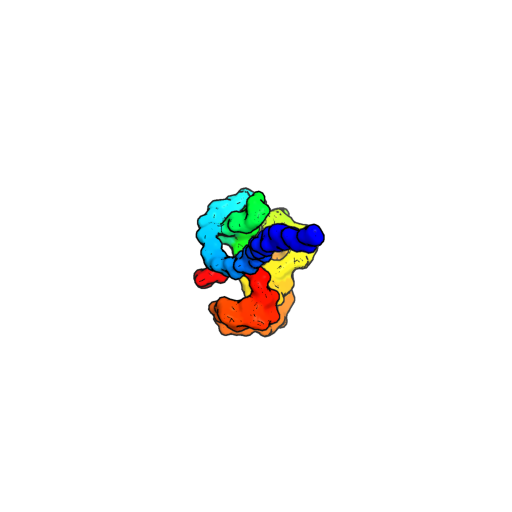8.47 106 SER A N 1
ATOM 768 C CA . SER A 1 106 ? 7.733 11.522 -11.107 1.00 48.47 106 SER A CA 1
ATOM 769 C C . SER A 1 106 ? 6.482 10.942 -10.420 1.00 48.47 106 SER A C 1
ATOM 771 O O . SER A 1 106 ? 5.450 10.794 -11.070 1.00 48.47 106 SER A O 1
ATOM 773 N N . GLY A 1 107 ? 6.525 10.687 -9.103 1.00 54.62 107 GLY A N 1
ATOM 774 C CA . GLY A 1 107 ? 5.399 10.135 -8.323 1.00 54.62 107 GLY A CA 1
ATOM 775 C C . GLY A 1 107 ? 5.533 10.351 -6.804 1.00 54.62 107 GLY A C 1
ATOM 776 O O . GLY A 1 107 ? 6.517 10.938 -6.359 1.00 54.62 107 GLY A O 1
ATOM 777 N N . LEU A 1 108 ? 4.524 9.943 -6.017 1.00 56.25 108 LEU A N 1
ATOM 778 C CA . LEU A 1 108 ? 4.521 10.003 -4.540 1.00 56.25 108 LEU A CA 1
ATOM 779 C C . LEU A 1 108 ? 5.219 8.763 -3.984 1.00 56.25 108 LEU A C 1
ATOM 781 O O . LEU A 1 108 ? 4.701 7.664 -4.164 1.00 56.25 108 LEU A O 1
ATOM 785 N N . TRP A 1 109 ? 6.342 8.934 -3.289 1.00 56.03 109 TRP A N 1
ATOM 786 C CA . TRP A 1 109 ? 7.155 7.813 -2.812 1.00 56.03 109 TRP A CA 1
ATOM 787 C C . TRP A 1 109 ? 7.624 8.024 -1.368 1.00 56.03 109 TRP A C 1
ATOM 789 O O . TRP A 1 109 ? 7.823 9.161 -0.936 1.00 56.03 109 TRP A O 1
ATOM 799 N N . ASP A 1 110 ? 7.806 6.924 -0.634 1.00 48.75 110 ASP A N 1
ATOM 800 C CA . ASP A 1 110 ? 8.504 6.920 0.656 1.00 48.75 110 ASP A CA 1
ATOM 801 C C . ASP A 1 110 ? 10.014 7.026 0.396 1.00 48.75 110 ASP A C 1
ATOM 803 O O . ASP A 1 110 ? 10.552 6.288 -0.424 1.00 48.75 110 ASP A O 1
ATOM 807 N N . CYS A 1 111 ? 10.694 7.986 1.027 1.00 45.31 111 CYS A N 1
ATOM 808 C CA . CYS A 1 111 ? 12.123 8.258 0.803 1.00 45.31 111 CYS A CA 1
ATOM 809 C C . CYS A 1 111 ? 13.048 7.564 1.823 1.00 45.31 111 CYS A C 1
ATOM 811 O O . CYS A 1 111 ? 14.211 7.957 1.931 1.00 45.31 111 CYS A O 1
ATOM 813 N N . VAL A 1 112 ? 12.535 6.613 2.609 1.00 46.94 112 VAL A N 1
ATOM 814 C CA . VAL A 1 112 ? 13.275 5.956 3.702 1.00 46.94 112 VAL A CA 1
ATOM 815 C C . VAL A 1 112 ? 13.700 4.553 3.306 1.00 46.94 112 VAL A C 1
ATOM 817 O O . VAL A 1 112 ? 12.814 3.789 2.869 1.00 46.94 112 VAL A O 1
#

Radius of gyration: 19.58 Å; Cα contacts (8 Å, |Δi|>4): 142; chains: 1; bounding box: 30×69×47 Å